Protein AF-A0A3A1XWA4-F1 (afdb_monomer_lite)

Secondary structure (DSSP, 8-state):
-------SS--GGGHHHHTSTT--EEEE-TT--EEEESSS--EEE--SS---SHHHHHHHHHHHHHHTT---BTTB-EEEEE-TTS-EEEEE---

pLDDT: mean 91.3, std 14.81, range [32.34, 98.62]

Sequence (95 aa):
MIVNNIRDIDFGILQEFANDVRVTDMVVSESGRVWVDCGQGLKERATRVPLNNPALLREYAVWLCAQLGKRLDDACPIADASSTSGIRIHAVLAP

Structure (mmCIF, N/CA/C/O backbone):
data_AF-A0A3A1XWA4-F1
#
_entry.id   AF-A0A3A1XWA4-F1
#
loop_
_atom_site.group_PDB
_atom_site.id
_atom_site.type_symbol
_atom_site.label_atom_id
_atom_site.label_alt_id
_atom_site.label_comp_id
_atom_site.label_asym_id
_atom_site.label_entity_id
_atom_site.label_seq_id
_atom_site.pdbx_PDB_ins_code
_atom_site.Cartn_x
_atom_site.Cartn_y
_atom_site.Cartn_z
_atom_site.occupancy
_atom_site.B_iso_or_equiv
_atom_site.auth_seq_id
_atom_site.auth_comp_id
_atom_site.auth_asym_id
_atom_site.auth_atom_id
_atom_site.pdbx_PDB_model_num
ATOM 1 N N . MET A 1 1 ? -27.439 -11.386 13.990 1.00 36.88 1 MET A N 1
ATOM 2 C CA . MET A 1 1 ? -26.990 -10.598 12.826 1.00 36.88 1 MET A CA 1
ATOM 3 C C . MET A 1 1 ? -25.477 -10.516 12.925 1.00 36.88 1 MET A C 1
ATOM 5 O O . MET A 1 1 ? -24.971 -9.710 13.691 1.00 36.88 1 MET A O 1
ATOM 9 N N . ILE A 1 2 ? -24.763 -11.459 12.307 1.00 32.34 2 ILE A N 1
ATOM 10 C C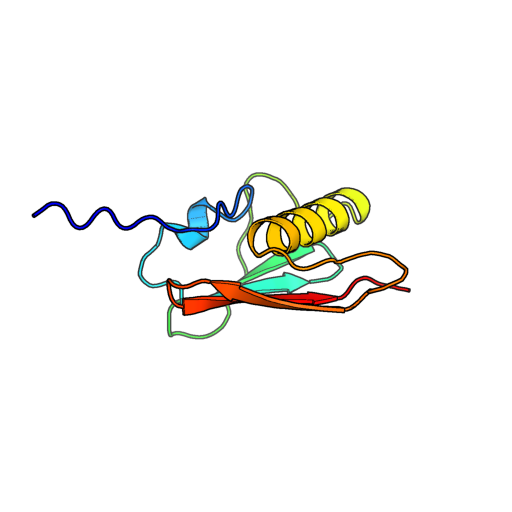A . ILE A 1 2 ? -23.300 -11.391 12.262 1.00 32.34 2 ILE A CA 1
ATOM 11 C C . ILE A 1 2 ? -22.994 -10.307 11.236 1.00 32.34 2 ILE A C 1
ATOM 13 O O . ILE A 1 2 ? -23.303 -10.473 10.058 1.00 32.34 2 ILE A O 1
ATOM 17 N N . VAL A 1 3 ? -22.476 -9.171 11.696 1.00 36.28 3 VAL A N 1
ATOM 18 C CA . VAL A 1 3 ? -21.888 -8.171 10.808 1.00 36.28 3 VAL A CA 1
ATOM 19 C C . VAL A 1 3 ? -20.585 -8.806 10.332 1.00 36.28 3 VAL A C 1
ATOM 21 O O . VAL A 1 3 ? -19.554 -8.697 10.990 1.00 36.28 3 VAL A O 1
ATOM 24 N N . ASN A 1 4 ? -20.657 -9.603 9.263 1.00 34.75 4 ASN A N 1
ATOM 25 C CA . ASN A 1 4 ? -19.466 -10.057 8.562 1.00 34.75 4 ASN A CA 1
ATOM 26 C C . ASN A 1 4 ? -18.813 -8.791 8.019 1.00 34.75 4 ASN A C 1
ATOM 28 O O . ASN A 1 4 ? -19.240 -8.251 7.002 1.00 34.75 4 ASN A O 1
ATOM 32 N N . ASN A 1 5 ? -17.833 -8.279 8.757 1.00 40.19 5 ASN A N 1
ATOM 33 C CA . ASN A 1 5 ? -16.982 -7.194 8.318 1.00 40.19 5 ASN A CA 1
ATOM 34 C C . ASN A 1 5 ? -16.061 -7.781 7.243 1.00 40.19 5 ASN A C 1
ATOM 36 O O . ASN A 1 5 ? -14.933 -8.184 7.526 1.00 40.19 5 ASN A O 1
ATOM 40 N N . ILE A 1 6 ? -16.597 -7.954 6.034 1.00 45.75 6 ILE A N 1
ATOM 41 C CA . ILE A 1 6 ? -15.801 -8.271 4.858 1.00 45.75 6 ILE A CA 1
ATOM 42 C C . ILE A 1 6 ? -14.923 -7.038 4.669 1.00 45.75 6 ILE A C 1
ATOM 44 O O . ILE A 1 6 ? -15.394 -5.989 4.237 1.00 45.75 6 ILE A O 1
ATOM 48 N N . ARG A 1 7 ? -13.651 -7.119 5.066 1.00 59.03 7 ARG A N 1
ATOM 49 C CA . ARG A 1 7 ? -12.675 -6.227 4.451 1.00 59.03 7 ARG A CA 1
ATOM 50 C C . ARG A 1 7 ? -12.621 -6.681 2.999 1.00 59.03 7 ARG A C 1
ATOM 52 O O . ARG A 1 7 ? -12.142 -7.776 2.729 1.00 59.03 7 ARG A O 1
ATOM 59 N N . ASP A 1 8 ? -13.170 -5.871 2.100 1.00 79.38 8 ASP A N 1
ATOM 60 C CA . ASP A 1 8 ? -13.244 -6.168 0.659 1.00 79.38 8 ASP A CA 1
ATOM 61 C C . ASP A 1 8 ? -11.856 -6.191 -0.012 1.00 79.38 8 ASP A C 1
ATOM 63 O O . ASP A 1 8 ? -11.744 -6.411 -1.214 1.00 79.38 8 ASP A O 1
ATOM 67 N N . ILE A 1 9 ? -10.798 -5.930 0.761 1.00 90.56 9 ILE A N 1
ATOM 68 C CA . ILE A 1 9 ? -9.407 -5.913 0.331 1.00 90.56 9 ILE A CA 1
ATOM 69 C C . ILE A 1 9 ? -8.597 -6.802 1.269 1.00 90.56 9 ILE A C 1
ATOM 71 O O . ILE A 1 9 ? -8.627 -6.621 2.492 1.00 90.56 9 ILE A O 1
ATOM 75 N N . ASP A 1 10 ? -7.836 -7.717 0.681 1.00 94.75 10 ASP A N 1
ATOM 76 C CA . ASP A 1 10 ? -6.717 -8.378 1.335 1.00 94.75 10 ASP A CA 1
ATOM 77 C C . ASP A 1 10 ? -5.498 -7.447 1.265 1.00 94.75 10 ASP A C 1
ATOM 79 O O . ASP A 1 10 ? -5.096 -7.003 0.189 1.00 94.75 10 ASP A O 1
ATOM 83 N N . PHE A 1 11 ? -4.917 -7.116 2.417 1.00 95.50 11 PHE A N 1
ATOM 84 C CA . PHE A 1 11 ? -3.726 -6.271 2.502 1.00 95.50 11 PHE A CA 1
ATOM 85 C C . PHE A 1 11 ? -2.424 -7.077 2.534 1.00 95.50 11 PHE A C 1
ATOM 87 O O . PHE A 1 11 ? -1.353 -6.485 2.641 1.00 95.50 11 PHE A O 1
ATOM 94 N N . GLY A 1 12 ? -2.466 -8.409 2.478 1.00 96.12 12 GLY A N 1
ATOM 95 C CA . GLY A 1 12 ? -1.282 -9.263 2.390 1.00 96.12 12 GLY A CA 1
ATOM 96 C C . GLY A 1 12 ? -0.205 -8.906 3.421 1.00 96.12 12 GLY A C 1
ATOM 97 O O . GLY A 1 12 ? -0.393 -9.070 4.626 1.00 96.12 12 GLY A O 1
ATOM 98 N N . ILE A 1 13 ? 0.929 -8.376 2.952 1.00 96.31 13 ILE A N 1
ATOM 99 C CA . ILE A 1 13 ? 2.079 -7.991 3.791 1.00 96.31 13 ILE A CA 1
ATOM 100 C C . ILE A 1 13 ? 1.691 -6.992 4.896 1.00 96.31 13 ILE A C 1
ATOM 102 O O . ILE A 1 13 ? 2.242 -7.062 5.994 1.00 96.31 13 ILE A O 1
ATOM 106 N N . LEU A 1 14 ? 0.726 -6.099 4.649 1.00 97.06 14 LEU A N 1
ATOM 107 C CA . LEU A 1 14 ? 0.253 -5.115 5.631 1.00 97.06 14 LEU A CA 1
ATOM 108 C C . LEU A 1 14 ? -0.991 -5.572 6.409 1.00 97.06 14 LEU A C 1
ATOM 110 O O . LEU A 1 14 ? -1.519 -4.813 7.224 1.00 97.06 14 LEU A O 1
ATOM 114 N N . GLN A 1 15 ? -1.454 -6.812 6.211 1.00 95.94 15 GLN A N 1
ATOM 115 C CA . GLN A 1 15 ? -2.672 -7.323 6.845 1.00 95.94 15 GLN A CA 1
ATOM 116 C C . GLN A 1 15 ? -2.605 -7.280 8.376 1.00 95.94 15 GLN A C 1
ATOM 118 O O . GLN A 1 15 ? -3.625 -7.063 9.030 1.00 95.94 15 GLN A O 1
ATOM 123 N N . GLU A 1 16 ? -1.417 -7.448 8.966 1.00 94.81 16 GLU A N 1
ATOM 124 C CA . GLU A 1 16 ? -1.258 -7.381 10.422 1.00 94.81 16 GLU A CA 1
ATOM 125 C C . GLU A 1 16 ? -1.579 -5.994 10.994 1.00 94.81 16 GLU A C 1
ATOM 127 O O . GLU A 1 16 ? -2.179 -5.912 12.065 1.00 94.81 16 GLU A O 1
ATOM 132 N N . PHE A 1 17 ? -1.268 -4.920 10.264 1.00 96.00 17 PHE A N 1
ATOM 133 C CA . PHE A 1 17 ? -1.634 -3.559 10.657 1.00 96.00 17 PHE A CA 1
ATOM 134 C C . PHE A 1 17 ? -3.092 -3.267 10.329 1.00 96.00 17 PHE A C 1
ATOM 136 O O . PHE A 1 17 ? -3.812 -2.764 11.186 1.00 96.00 17 PHE A O 1
ATOM 143 N N . ALA A 1 18 ? -3.558 -3.668 9.142 1.00 94.44 18 ALA A N 1
ATOM 144 C CA . ALA A 1 18 ? -4.951 -3.495 8.738 1.00 94.44 18 ALA A CA 1
ATOM 145 C C . ALA A 1 18 ? -5.939 -4.167 9.706 1.00 94.44 18 ALA A C 1
ATOM 147 O O . ALA A 1 18 ? -7.094 -3.756 9.791 1.00 94.44 18 ALA A O 1
ATOM 148 N N . ASN A 1 19 ? -5.499 -5.198 10.440 1.00 93.62 19 ASN A N 1
ATOM 149 C CA . ASN A 1 19 ? -6.288 -5.877 11.462 1.00 93.62 19 ASN A CA 1
ATOM 150 C C . ASN A 1 19 ? -6.571 -5.033 12.711 1.00 93.62 19 ASN A C 1
ATOM 152 O O . ASN A 1 19 ? -7.607 -5.262 13.340 1.00 93.62 19 ASN A O 1
ATOM 156 N N . ASP A 1 20 ? -5.717 -4.069 13.054 1.00 95.06 20 ASP A N 1
ATOM 157 C CA . ASP A 1 20 ? -5.939 -3.170 14.187 1.00 95.06 20 ASP A CA 1
ATOM 158 C C . ASP A 1 20 ? -6.970 -2.098 13.811 1.00 95.06 20 ASP A C 1
ATOM 160 O O . ASP A 1 20 ? -6.739 -1.249 12.956 1.00 95.06 20 ASP A O 1
ATOM 164 N N . VAL A 1 21 ? -8.120 -2.125 14.486 1.00 92.12 21 VAL A N 1
ATOM 165 C CA . VAL A 1 21 ? -9.250 -1.209 14.247 1.00 92.12 21 VAL A CA 1
ATOM 166 C C . VAL A 1 21 ? -8.928 0.263 14.508 1.00 92.12 21 VAL A C 1
ATOM 168 O O . VAL A 1 21 ? -9.720 1.128 14.147 1.00 92.12 21 VAL A O 1
ATOM 171 N N . ARG A 1 22 ? -7.801 0.561 15.161 1.00 96.00 22 ARG A N 1
ATOM 172 C CA . ARG A 1 22 ? -7.349 1.935 15.396 1.00 96.00 22 ARG A CA 1
ATOM 173 C C . ARG A 1 22 ? -6.578 2.503 14.214 1.00 96.00 22 ARG A C 1
ATOM 175 O O . ARG A 1 22 ? -6.393 3.714 14.186 1.00 96.00 22 ARG A O 1
ATOM 182 N N . VAL A 1 23 ? -6.089 1.663 13.299 1.00 96.94 23 VAL A N 1
ATOM 183 C CA . VAL A 1 23 ? -5.309 2.116 12.145 1.00 96.94 23 VAL A CA 1
ATOM 184 C C . VAL A 1 23 ? -6.192 2.940 11.221 1.00 96.94 23 VAL A C 1
ATOM 186 O O . VAL A 1 23 ? -7.231 2.468 10.765 1.00 96.94 23 VAL A O 1
ATOM 189 N N . THR A 1 24 ? -5.761 4.168 10.952 1.00 96.00 24 THR A N 1
ATOM 190 C CA . THR A 1 24 ? -6.435 5.086 10.028 1.00 96.00 24 THR A CA 1
ATOM 191 C C . THR A 1 24 ? -5.739 5.110 8.676 1.00 96.00 24 THR A C 1
ATOM 193 O O . THR A 1 24 ? -6.407 5.109 7.647 1.00 96.00 24 THR A O 1
ATOM 196 N N . ASP A 1 25 ? -4.404 5.057 8.678 1.00 97.06 25 ASP A N 1
ATOM 197 C CA . ASP A 1 25 ? -3.585 5.237 7.484 1.00 97.06 25 ASP A CA 1
ATOM 198 C C . ASP A 1 25 ? -2.370 4.308 7.508 1.00 97.06 25 ASP A C 1
ATOM 200 O O . ASP A 1 25 ? -1.744 4.085 8.550 1.00 97.06 25 ASP A O 1
ATOM 204 N N . MET A 1 26 ? -2.010 3.796 6.332 1.00 97.94 26 MET A N 1
ATOM 205 C CA . MET A 1 26 ? -0.770 3.063 6.093 1.00 97.94 26 MET A CA 1
ATOM 206 C C . MET A 1 26 ? -0.061 3.683 4.894 1.00 97.94 26 MET A C 1
ATOM 208 O O . MET A 1 26 ? -0.667 3.867 3.840 1.00 97.94 26 MET A O 1
ATOM 212 N N . VAL A 1 27 ? 1.224 3.983 5.047 1.00 98.12 27 VAL A N 1
ATOM 213 C CA . VAL A 1 27 ? 2.061 4.583 4.004 1.00 98.12 27 VAL A CA 1
ATOM 214 C C . VAL A 1 27 ? 3.280 3.703 3.794 1.00 98.12 27 VAL A C 1
ATOM 216 O O . VAL A 1 27 ? 3.918 3.294 4.764 1.00 98.12 27 VAL A O 1
ATOM 219 N N . VAL A 1 28 ? 3.618 3.433 2.535 1.00 97.81 28 VAL A N 1
ATOM 220 C CA . VAL A 1 28 ? 4.846 2.728 2.155 1.00 97.81 28 VAL A CA 1
ATOM 221 C C . VAL A 1 28 ? 5.687 3.659 1.288 1.00 97.81 28 VAL A C 1
ATOM 223 O O . VAL A 1 28 ? 5.174 4.200 0.311 1.00 97.81 28 VAL A O 1
ATOM 226 N N . SER A 1 29 ? 6.954 3.881 1.647 1.00 95.88 29 SER A N 1
ATOM 227 C CA . SER A 1 29 ? 7.875 4.677 0.820 1.00 95.88 29 SER A CA 1
ATOM 228 C C . SER A 1 29 ? 8.461 3.855 -0.321 1.00 95.88 29 SER A C 1
ATOM 230 O O . SER A 1 29 ? 8.445 2.626 -0.302 1.00 95.88 29 SER A O 1
ATOM 232 N N . GLU A 1 30 ? 9.100 4.539 -1.262 1.00 93.75 30 GLU A N 1
ATOM 233 C CA . GLU A 1 30 ? 9.895 3.958 -2.344 1.00 93.75 30 GLU A CA 1
ATOM 234 C C . GLU A 1 30 ? 11.002 3.014 -1.848 1.00 93.75 30 GLU A C 1
ATOM 236 O O . GLU A 1 30 ? 11.338 2.038 -2.511 1.00 93.75 30 GLU A O 1
ATOM 241 N N . SER A 1 31 ? 11.546 3.271 -0.655 1.00 94.94 31 SER A N 1
ATOM 242 C CA . SER A 1 31 ? 12.532 2.402 0.001 1.00 94.94 31 SER A CA 1
ATOM 243 C C . SER A 1 31 ? 11.930 1.214 0.765 1.00 94.94 31 SER A C 1
ATOM 245 O O . SER A 1 31 ? 12.670 0.454 1.392 1.00 94.94 31 SER A O 1
ATOM 247 N N . GLY A 1 32 ? 10.604 1.052 0.750 1.00 95.75 32 GLY A N 1
ATOM 248 C CA . GLY A 1 32 ? 9.908 -0.043 1.424 1.00 95.75 32 GLY A CA 1
ATOM 249 C C . GLY A 1 32 ? 9.714 0.135 2.928 1.00 95.75 32 GLY A C 1
ATOM 250 O O . GLY A 1 32 ? 9.346 -0.825 3.607 1.00 95.75 32 GLY A O 1
ATOM 251 N N . ARG A 1 33 ? 9.969 1.330 3.476 1.00 97.62 33 ARG A N 1
ATOM 252 C CA . ARG A 1 33 ? 9.635 1.638 4.874 1.00 97.62 33 ARG A CA 1
ATOM 253 C C . ARG A 1 33 ? 8.129 1.807 5.008 1.00 97.62 33 ARG A C 1
ATOM 255 O O . ARG A 1 33 ? 7.480 2.313 4.095 1.00 97.62 33 ARG A O 1
ATOM 262 N N . VAL A 1 34 ? 7.587 1.385 6.145 1.00 98.31 34 VAL A N 1
ATOM 263 C CA . VAL A 1 34 ? 6.148 1.398 6.410 1.00 98.31 34 VAL A CA 1
ATOM 264 C C . VAL A 1 34 ? 5.858 2.305 7.593 1.00 98.31 34 VAL A C 1
ATOM 266 O O . VAL A 1 34 ? 6.467 2.168 8.652 1.00 98.31 34 VAL A O 1
ATOM 269 N N . TRP A 1 35 ? 4.891 3.201 7.437 1.00 98.62 35 TRP A N 1
ATOM 270 C CA . TRP A 1 35 ? 4.358 4.028 8.513 1.00 98.62 35 TRP A CA 1
ATOM 271 C C . TRP A 1 35 ? 2.882 3.740 8.698 1.00 98.62 35 TRP A C 1
ATOM 273 O O . TRP A 1 35 ? 2.146 3.559 7.731 1.00 98.62 35 TRP A O 1
ATOM 283 N N . VAL A 1 36 ? 2.460 3.715 9.956 1.00 98.56 36 VAL A N 1
ATOM 284 C CA . VAL A 1 36 ? 1.078 3.453 10.347 1.00 98.56 36 VAL A CA 1
ATOM 285 C C . VAL A 1 36 ? 0.627 4.558 11.291 1.00 98.56 36 VAL A C 1
ATOM 287 O O . VAL A 1 36 ? 1.321 4.846 12.274 1.00 98.56 36 VAL A O 1
ATOM 290 N N . ASP A 1 37 ? -0.517 5.169 10.998 1.00 98.38 37 ASP A N 1
ATOM 291 C CA . ASP A 1 37 ? -1.204 6.081 11.914 1.00 98.38 37 ASP A CA 1
ATOM 292 C C . ASP A 1 37 ? -2.350 5.346 12.618 1.00 98.38 37 ASP A C 1
ATOM 294 O O . ASP A 1 37 ? -3.078 4.560 12.013 1.00 98.38 37 ASP A O 1
ATOM 298 N N . CYS A 1 38 ? -2.484 5.590 13.920 1.00 97.38 38 CYS A N 1
ATOM 299 C CA . CYS A 1 38 ? -3.578 5.095 14.754 1.00 97.38 38 CYS A CA 1
ATOM 300 C C . CYS A 1 38 ? -4.303 6.241 15.486 1.00 97.38 38 CYS A C 1
ATOM 302 O O . CYS A 1 38 ? -4.687 6.098 16.650 1.00 97.38 38 CYS A O 1
ATOM 304 N N . GLY A 1 39 ? -4.385 7.414 14.853 1.00 96.56 39 GLY A N 1
ATOM 305 C CA . GLY A 1 39 ? -4.923 8.652 15.418 1.00 96.56 39 GLY A CA 1
ATOM 306 C C . GLY A 1 39 ? -3.934 9.434 16.288 1.00 96.56 39 GLY A C 1
ATOM 307 O O . GLY A 1 39 ? -4.360 10.250 17.101 1.00 96.56 39 GLY A O 1
ATOM 308 N N . GLN A 1 40 ? -2.631 9.159 16.183 1.00 95.50 40 GLN A N 1
ATOM 309 C CA . GLN A 1 40 ? -1.566 9.804 16.976 1.00 95.50 40 GLN A CA 1
ATOM 310 C C . GLN A 1 40 ? -0.377 10.236 16.100 1.00 95.50 40 GLN A C 1
ATOM 312 O O . GLN A 1 40 ? 0.727 10.445 16.612 1.00 95.50 40 GLN A O 1
ATOM 317 N N . GLY A 1 41 ? -0.596 10.338 14.789 1.00 96.75 41 GLY A N 1
ATOM 318 C CA . GLY A 1 41 ? 0.427 10.614 13.796 1.00 96.75 41 GLY A CA 1
ATOM 319 C C . GLY A 1 41 ? 1.121 9.348 13.294 1.00 96.75 41 GLY A C 1
ATOM 320 O O . GLY A 1 41 ? 1.133 8.298 13.949 1.00 96.75 41 GLY A O 1
ATOM 321 N N . LEU A 1 42 ? 1.746 9.480 12.124 1.00 98.06 42 LEU A N 1
ATOM 322 C CA . LEU A 1 42 ? 2.503 8.420 11.467 1.00 98.06 42 LEU A CA 1
ATOM 323 C C . LEU A 1 42 ? 3.671 7.950 12.335 1.00 98.06 42 LEU A C 1
ATOM 325 O O . LEU A 1 42 ? 4.526 8.733 12.753 1.00 98.06 42 LEU A O 1
ATOM 329 N N . LYS A 1 43 ? 3.746 6.638 12.554 1.00 98.44 43 LYS A N 1
ATOM 330 C CA . LYS A 1 43 ? 4.878 5.998 13.225 1.00 98.44 43 LYS A CA 1
ATOM 331 C C . LYS A 1 43 ? 5.406 4.861 12.368 1.00 98.44 43 LYS A C 1
ATOM 333 O O . LYS A 1 43 ? 4.630 4.036 11.893 1.00 98.44 43 LYS A O 1
ATOM 338 N N . GLU A 1 44 ? 6.724 4.800 12.216 1.00 98.25 44 GLU A N 1
ATOM 339 C CA . GLU A 1 44 ? 7.372 3.733 11.456 1.00 98.25 44 GLU A CA 1
ATOM 340 C C . GLU A 1 44 ? 7.114 2.364 12.110 1.00 98.25 44 GLU A C 1
ATOM 342 O O . GLU A 1 44 ? 7.045 2.233 13.343 1.00 98.25 44 GLU A O 1
ATOM 347 N N . ARG A 1 45 ? 6.909 1.343 11.280 1.00 97.56 45 ARG A N 1
ATOM 348 C CA . ARG A 1 45 ? 6.651 -0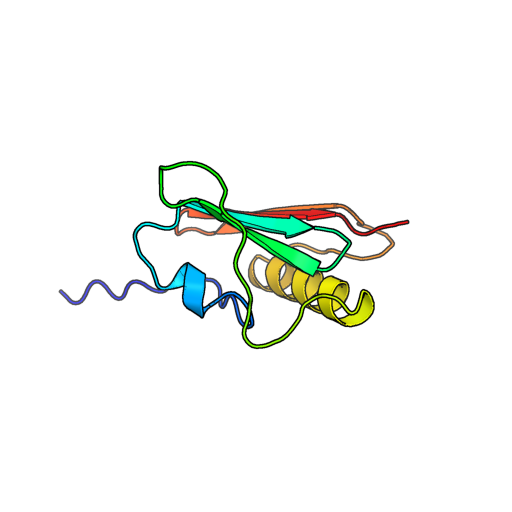.043 11.669 1.00 97.56 45 ARG A CA 1
ATOM 349 C C . ARG A 1 45 ? 7.456 -0.979 10.782 1.00 97.56 45 ARG A C 1
ATOM 351 O O . ARG A 1 45 ? 7.581 -0.765 9.583 1.00 97.56 45 ARG A O 1
ATOM 358 N N . ALA A 1 46 ? 7.966 -2.045 11.386 1.00 95.69 46 ALA A N 1
ATOM 359 C CA . ALA A 1 46 ? 8.571 -3.140 10.649 1.00 95.69 46 ALA A CA 1
ATOM 360 C C . ALA A 1 46 ? 7.489 -4.147 10.252 1.00 95.69 46 ALA A C 1
ATOM 362 O O . ALA A 1 46 ? 6.695 -4.557 11.096 1.00 95.69 46 ALA A O 1
ATOM 363 N N . THR A 1 47 ? 7.483 -4.555 8.988 1.00 94.75 47 THR A N 1
ATOM 364 C CA . THR A 1 47 ? 6.701 -5.691 8.495 1.00 94.75 47 THR A CA 1
ATOM 365 C C . THR A 1 47 ? 7.480 -6.988 8.679 1.00 94.75 47 THR A C 1
ATOM 367 O O . THR A 1 47 ? 8.713 -6.997 8.663 1.00 94.75 47 THR A O 1
ATOM 370 N N . ARG A 1 48 ? 6.775 -8.119 8.788 1.00 92.12 48 ARG A N 1
ATOM 371 C CA . ARG A 1 48 ? 7.426 -9.447 8.778 1.00 92.12 48 ARG A CA 1
ATOM 372 C C . ARG A 1 48 ? 8.178 -9.731 7.481 1.00 92.12 48 ARG A C 1
ATOM 374 O O . ARG A 1 48 ? 9.240 -10.345 7.512 1.00 92.12 48 ARG A O 1
ATOM 381 N N . VAL A 1 49 ? 7.610 -9.303 6.354 1.00 92.81 49 VAL A N 1
ATOM 382 C CA . VAL A 1 49 ? 8.230 -9.395 5.029 1.00 92.81 49 VAL A CA 1
ATOM 383 C C . VAL A 1 49 ? 8.700 -7.998 4.628 1.00 92.81 49 VAL A C 1
ATOM 385 O O . VAL A 1 49 ? 7.852 -7.115 4.476 1.00 92.81 49 VAL A O 1
ATOM 388 N N . PRO A 1 50 ? 10.014 -7.761 4.469 1.00 93.31 50 PRO A N 1
ATOM 389 C CA . PRO A 1 50 ? 10.523 -6.463 4.041 1.00 93.31 50 PRO A CA 1
ATOM 390 C C . PRO A 1 50 ? 10.005 -6.077 2.650 1.00 93.31 50 PRO A C 1
ATOM 392 O O . PRO A 1 50 ? 10.075 -6.872 1.717 1.00 93.31 50 PRO A O 1
ATOM 395 N N . LEU A 1 51 ? 9.548 -4.832 2.496 1.00 94.88 51 LEU A N 1
ATOM 396 C CA . LEU A 1 51 ? 9.121 -4.254 1.211 1.00 94.88 51 LEU A CA 1
ATOM 397 C C . LEU A 1 51 ? 10.253 -3.494 0.496 1.00 94.88 51 LEU A C 1
ATOM 399 O O . LEU A 1 51 ? 10.006 -2.664 -0.369 1.00 94.88 51 LEU A O 1
ATOM 403 N N . ASN A 1 52 ? 11.510 -3.759 0.856 1.00 94.44 52 ASN A N 1
ATOM 404 C CA . ASN A 1 52 ? 12.686 -3.041 0.350 1.00 94.44 52 ASN A CA 1
ATOM 405 C C . ASN A 1 52 ? 13.167 -3.510 -1.037 1.00 94.44 52 ASN A C 1
ATOM 407 O O . ASN A 1 52 ? 14.129 -2.958 -1.567 1.00 94.44 52 ASN A O 1
ATOM 411 N N . ASN A 1 53 ? 12.522 -4.523 -1.622 1.00 95.88 53 ASN A N 1
ATOM 412 C CA . ASN A 1 53 ? 12.734 -4.920 -3.008 1.00 95.88 53 ASN A CA 1
ATOM 413 C C . ASN A 1 53 ? 11.761 -4.134 -3.910 1.00 95.88 53 ASN A C 1
ATOM 415 O O . ASN A 1 53 ? 10.551 -4.347 -3.799 1.00 95.88 53 ASN A O 1
ATOM 419 N N . PRO A 1 54 ? 12.252 -3.284 -4.833 1.00 94.81 54 PRO A N 1
ATOM 420 C CA . PRO A 1 54 ? 11.394 -2.478 -5.701 1.00 94.81 54 PRO A CA 1
ATOM 421 C C . PRO A 1 54 ? 10.422 -3.293 -6.562 1.00 94.81 54 PRO A C 1
ATOM 423 O O . PRO A 1 54 ? 9.297 -2.853 -6.786 1.00 94.81 54 PRO A O 1
ATOM 426 N N . ALA A 1 55 ? 10.821 -4.485 -7.021 1.00 95.38 55 ALA A N 1
ATOM 427 C CA . ALA A 1 55 ? 9.950 -5.356 -7.808 1.00 95.38 55 ALA A CA 1
ATOM 428 C C . ALA A 1 55 ? 8.791 -5.892 -6.957 1.00 95.38 55 ALA A C 1
ATOM 430 O O . ALA A 1 55 ? 7.639 -5.794 -7.367 1.00 95.38 55 ALA A O 1
ATOM 43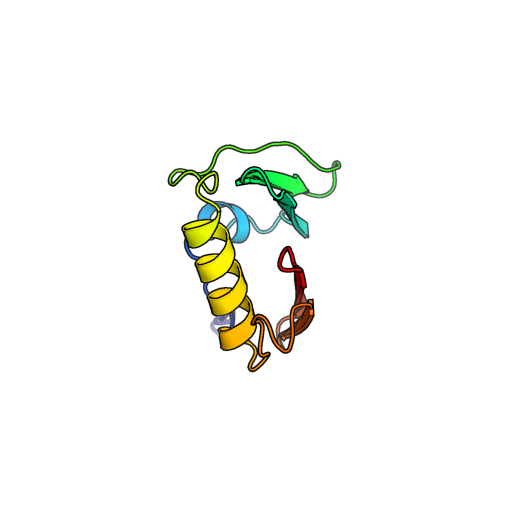1 N N . LEU A 1 56 ? 9.083 -6.355 -5.735 1.00 95.62 56 LEU A N 1
ATOM 432 C CA . LEU A 1 56 ? 8.060 -6.805 -4.785 1.00 95.62 56 LEU A CA 1
ATOM 433 C C . LEU A 1 56 ? 7.110 -5.664 -4.404 1.00 95.62 56 LEU A C 1
ATOM 435 O O . LEU A 1 56 ? 5.899 -5.858 -4.371 1.00 95.62 56 LEU A O 1
ATOM 439 N N . LEU A 1 57 ? 7.647 -4.474 -4.118 1.00 96.75 57 LEU A N 1
ATOM 440 C CA . LEU A 1 57 ? 6.842 -3.304 -3.771 1.00 96.75 57 LEU A CA 1
ATOM 441 C C . LEU A 1 57 ? 5.913 -2.907 -4.925 1.00 96.75 57 LEU A C 1
ATOM 443 O O . LEU A 1 57 ? 4.733 -2.633 -4.703 1.00 96.75 57 LEU A O 1
ATOM 447 N N . ARG A 1 58 ? 6.430 -2.928 -6.158 1.00 96.88 58 ARG A N 1
ATOM 448 C CA . ARG A 1 58 ? 5.640 -2.697 -7.368 1.00 96.88 58 ARG A CA 1
ATOM 449 C C . ARG A 1 58 ? 4.536 -3.738 -7.516 1.00 96.88 58 ARG A C 1
ATOM 451 O O . ARG A 1 58 ? 3.379 -3.357 -7.650 1.00 96.88 58 ARG A O 1
ATOM 458 N N . GLU A 1 59 ? 4.863 -5.026 -7.466 1.00 97.00 59 GLU A N 1
ATOM 459 C CA . GLU A 1 59 ? 3.879 -6.114 -7.566 1.00 97.00 59 GLU A CA 1
ATOM 460 C C . GLU A 1 59 ? 2.793 -5.998 -6.493 1.00 97.00 59 GLU A C 1
ATOM 462 O O . GLU A 1 59 ? 1.607 -6.137 -6.791 1.00 97.00 59 GLU A O 1
ATOM 467 N N . TYR A 1 60 ? 3.185 -5.662 -5.265 1.00 97.19 60 TYR A N 1
ATOM 468 C CA . TYR A 1 60 ? 2.270 -5.446 -4.152 1.00 97.19 60 TYR A CA 1
ATOM 469 C C . TYR A 1 60 ? 1.310 -4.272 -4.405 1.00 97.19 60 TYR A C 1
ATOM 471 O O . TYR A 1 60 ? 0.100 -4.418 -4.220 1.00 97.19 60 TYR A O 1
ATOM 479 N N . ALA A 1 61 ? 1.812 -3.132 -4.891 1.00 97.06 61 ALA A N 1
ATOM 480 C CA . ALA A 1 61 ? 0.980 -1.981 -5.243 1.00 97.06 61 ALA A CA 1
ATOM 481 C C . ALA A 1 61 ? 0.006 -2.299 -6.393 1.00 97.06 61 ALA A C 1
ATOM 483 O O . ALA A 1 61 ? -1.179 -1.974 -6.310 1.00 97.06 61 ALA A O 1
ATOM 484 N N . VAL A 1 62 ? 0.481 -2.985 -7.439 1.00 97.50 62 VAL A N 1
ATOM 485 C CA . VAL A 1 62 ? -0.351 -3.415 -8.576 1.00 97.50 62 VAL A CA 1
ATOM 486 C C . VAL A 1 62 ? -1.461 -4.355 -8.111 1.00 97.50 62 VAL A C 1
ATOM 488 O O . VAL A 1 62 ? -2.622 -4.169 -8.477 1.00 97.50 62 VAL A O 1
ATOM 491 N N . TRP A 1 63 ? -1.125 -5.332 -7.269 1.00 97.38 63 TRP A N 1
ATOM 492 C CA . TRP A 1 63 ? -2.082 -6.288 -6.724 1.00 97.38 63 TRP A CA 1
ATOM 493 C C . TRP A 1 63 ? -3.161 -5.613 -5.866 1.00 97.38 63 TRP A C 1
ATOM 495 O O . TRP A 1 63 ? -4.347 -5.895 -6.044 1.00 97.38 63 TRP A O 1
ATOM 505 N N . LEU A 1 64 ? -2.783 -4.674 -4.993 1.00 96.38 64 LEU A N 1
ATOM 506 C CA . LEU A 1 64 ? -3.734 -3.883 -4.206 1.00 96.38 64 LEU A CA 1
ATOM 507 C C . LEU A 1 64 ? -4.712 -3.095 -5.092 1.00 96.38 64 LEU A C 1
ATOM 509 O O . LEU A 1 64 ? -5.920 -3.114 -4.854 1.00 96.38 64 LEU A O 1
ATOM 513 N N . CYS A 1 65 ? -4.216 -2.423 -6.133 1.00 97.06 65 CYS A N 1
ATOM 514 C CA . CYS A 1 65 ? -5.066 -1.676 -7.062 1.00 97.06 65 CYS A CA 1
ATOM 515 C C . CYS A 1 65 ? -5.996 -2.593 -7.872 1.00 97.06 65 CYS A C 1
ATOM 517 O O . CYS A 1 65 ? -7.167 -2.255 -8.077 1.00 97.06 65 CYS A O 1
ATOM 519 N N . ALA A 1 66 ? -5.508 -3.765 -8.287 1.00 96.31 66 ALA A N 1
ATOM 520 C CA . ALA A 1 66 ? -6.273 -4.729 -9.072 1.00 96.31 66 ALA A CA 1
ATOM 521 C C . ALA A 1 66 ? -7.482 -5.293 -8.308 1.00 96.31 66 ALA A C 1
ATOM 523 O O . ALA A 1 66 ? -8.542 -5.466 -8.909 1.00 96.31 66 ALA A O 1
ATOM 524 N N . GLN A 1 67 ? -7.368 -5.502 -6.988 1.00 95.50 67 GLN A N 1
ATOM 525 C CA . GLN A 1 67 ? -8.500 -5.907 -6.136 1.00 95.50 67 GLN A CA 1
ATOM 526 C C . GLN A 1 67 ? -9.666 -4.906 -6.186 1.00 95.50 67 GLN A C 1
ATOM 528 O O . GLN A 1 67 ? -10.823 -5.288 -6.034 1.00 95.50 67 GLN A O 1
ATOM 533 N N . LEU A 1 68 ? -9.372 -3.632 -6.463 1.00 94.56 68 LEU A N 1
ATOM 534 C CA . LEU A 1 68 ? -10.355 -2.558 -6.617 1.00 94.56 68 LEU A CA 1
ATOM 535 C C . LEU A 1 68 ? -10.677 -2.222 -8.081 1.00 94.56 68 LEU A C 1
ATOM 537 O O . LEU A 1 68 ? -11.247 -1.167 -8.373 1.00 94.56 68 LEU A O 1
ATOM 541 N N . GLY A 1 69 ? -10.296 -3.091 -9.021 1.00 94.56 69 GLY A N 1
ATOM 542 C CA . GLY A 1 69 ? -10.551 -2.903 -10.449 1.00 94.56 69 GLY A CA 1
ATOM 543 C C . GLY A 1 69 ? -9.803 -1.716 -11.061 1.00 94.56 69 GLY A C 1
ATOM 544 O O . GLY A 1 69 ? -10.220 -1.196 -12.099 1.00 94.56 69 GLY A O 1
ATOM 545 N N . LYS A 1 70 ? -8.719 -1.251 -10.427 1.00 96.94 70 LYS A N 1
ATOM 546 C CA . LYS A 1 70 ? -7.859 -0.192 -10.960 1.00 96.94 70 LYS A CA 1
ATOM 547 C C .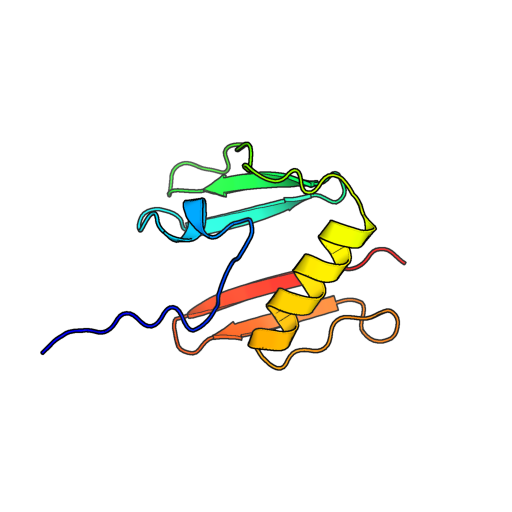 LYS A 1 70 ? -6.584 -0.778 -11.545 1.00 96.94 70 LYS A C 1
ATOM 549 O O . LYS A 1 70 ? -5.955 -1.656 -10.963 1.00 96.94 70 LYS A O 1
ATOM 554 N N . ARG A 1 71 ? -6.208 -0.260 -12.712 1.00 97.69 71 ARG A N 1
ATOM 555 C CA . ARG A 1 71 ? -4.960 -0.601 -13.390 1.00 97.69 71 ARG A CA 1
ATOM 556 C C . ARG A 1 71 ? -3.831 0.268 -12.843 1.00 97.69 71 ARG A C 1
ATOM 558 O O . ARG A 1 71 ? -4.018 1.473 -12.701 1.00 97.69 71 ARG A O 1
ATOM 565 N N . LEU A 1 72 ? -2.690 -0.353 -12.575 1.00 98.44 72 LEU A N 1
ATOM 566 C CA . LEU A 1 72 ? -1.435 0.303 -12.232 1.00 98.44 72 LEU A CA 1
ATOM 567 C C . LEU A 1 72 ? -0.326 -0.417 -13.010 1.00 98.44 72 LEU A C 1
ATOM 569 O O . LEU A 1 72 ? -0.121 -1.612 -12.816 1.00 98.44 72 LEU A O 1
ATOM 573 N N . ASP A 1 73 ? 0.323 0.275 -13.938 1.00 97.50 73 ASP A N 1
ATOM 574 C CA . ASP A 1 73 ? 1.391 -0.253 -14.800 1.00 97.50 73 ASP A CA 1
ATOM 575 C C . ASP A 1 73 ? 2.173 0.907 -15.442 1.00 97.50 73 ASP A C 1
ATOM 577 O O . ASP A 1 73 ? 1.920 2.068 -15.131 1.00 97.50 73 ASP A O 1
ATOM 581 N N . ASP A 1 74 ? 3.120 0.626 -16.339 1.00 96.44 74 ASP A N 1
ATOM 582 C CA . ASP A 1 74 ? 3.935 1.679 -16.970 1.00 96.44 74 ASP A CA 1
ATOM 583 C C . ASP A 1 74 ? 3.120 2.622 -17.873 1.00 96.44 74 ASP A C 1
ATOM 585 O O . ASP A 1 74 ? 3.511 3.766 -18.093 1.00 96.44 74 ASP A O 1
ATOM 589 N N . ALA A 1 75 ? 1.966 2.177 -18.384 1.00 97.00 75 ALA A N 1
ATOM 590 C CA . ALA A 1 75 ? 1.066 3.015 -19.176 1.00 97.00 75 ALA A CA 1
ATOM 591 C C . ALA A 1 75 ? 0.085 3.815 -18.297 1.00 97.00 75 ALA A C 1
ATOM 593 O O . ALA A 1 75 ? -0.489 4.809 -18.745 1.00 97.00 75 ALA A O 1
ATOM 594 N N . CYS A 1 76 ? -0.142 3.379 -17.057 1.00 97.56 76 CYS A N 1
ATOM 595 C CA . CYS A 1 76 ? -0.980 4.012 -16.042 1.00 97.56 76 CYS A CA 1
ATOM 596 C C . CYS A 1 76 ? -0.248 4.002 -14.688 1.00 97.56 76 CYS A C 1
ATOM 598 O O . CYS A 1 76 ? -0.622 3.229 -13.804 1.00 97.56 76 CYS A O 1
ATOM 600 N N . PRO A 1 77 ? 0.784 4.848 -14.502 1.00 97.44 77 PRO A N 1
ATOM 601 C CA . PRO A 1 77 ? 1.684 4.764 -13.348 1.00 97.44 77 PRO A CA 1
ATOM 602 C C . PRO A 1 77 ? 1.087 5.342 -12.059 1.00 97.44 77 PRO A C 1
ATOM 604 O O . PRO A 1 77 ? 1.761 5.370 -11.036 1.00 97.44 77 PRO A O 1
ATOM 607 N N . ILE A 1 78 ? -0.158 5.822 -12.094 1.00 98.19 78 ILE A N 1
ATOM 608 C CA . ILE A 1 78 ? -0.873 6.389 -10.949 1.00 98.19 78 ILE A CA 1
ATOM 609 C C . ILE A 1 78 ? -2.240 5.714 -10.859 1.00 98.19 78 ILE A C 1
ATOM 611 O O . ILE A 1 78 ? -2.971 5.658 -11.851 1.00 98.19 78 ILE A O 1
ATOM 615 N N . ALA A 1 79 ? -2.610 5.264 -9.662 1.00 97.88 79 ALA A N 1
ATOM 616 C CA . ALA A 1 79 ? -3.932 4.725 -9.372 1.00 97.88 79 ALA A CA 1
ATOM 617 C C . ALA A 1 79 ? -4.515 5.348 -8.098 1.00 97.88 79 ALA A C 1
ATOM 619 O O . ALA A 1 79 ? -3.837 5.462 -7.079 1.00 97.88 79 ALA A O 1
ATOM 620 N N . ASP A 1 80 ? -5.799 5.705 -8.160 1.00 97.12 80 ASP A N 1
ATOM 621 C CA . ASP A 1 80 ? -6.631 6.048 -7.005 1.00 97.12 80 ASP A CA 1
ATOM 622 C C . ASP A 1 80 ? -7.872 5.151 -7.035 1.00 97.12 80 ASP A C 1
ATOM 624 O O . ASP A 1 80 ? -8.569 5.040 -8.057 1.00 97.12 80 ASP A O 1
ATOM 628 N N . ALA A 1 81 ? -8.094 4.441 -5.937 1.00 91.56 81 ALA A N 1
ATOM 629 C CA . ALA A 1 81 ? -9.096 3.404 -5.819 1.00 91.56 81 ALA A CA 1
ATOM 630 C C . ALA A 1 81 ? -9.819 3.513 -4.478 1.00 91.56 81 ALA A C 1
ATOM 632 O O . ALA A 1 81 ? -9.234 3.894 -3.465 1.00 91.56 81 ALA A O 1
ATOM 633 N N . SER A 1 82 ? -11.103 3.166 -4.455 1.00 93.25 82 SER A N 1
ATOM 634 C CA . SER A 1 82 ? -11.901 3.146 -3.230 1.00 93.25 82 SER A CA 1
ATOM 635 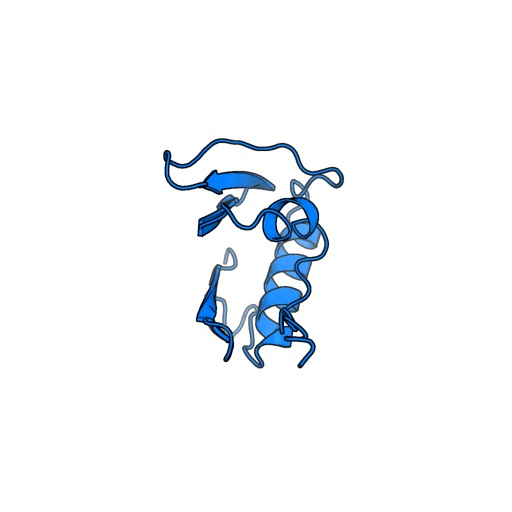C C . SER A 1 82 ? -12.805 1.919 -3.204 1.00 93.25 82 SER A C 1
ATOM 637 O O . SER A 1 82 ? -13.382 1.555 -4.228 1.00 93.25 82 SER A O 1
ATOM 639 N N . SER A 1 83 ? -12.915 1.287 -2.039 1.00 90.88 83 SER A N 1
ATOM 640 C CA . SER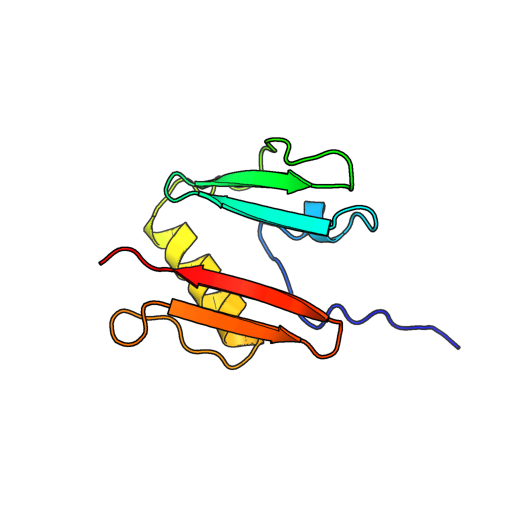 A 1 83 ? -13.836 0.172 -1.787 1.00 90.88 83 SER A CA 1
ATOM 641 C C . SER A 1 83 ? -15.190 0.668 -1.275 1.00 90.88 83 SER A C 1
ATOM 643 O O . SER A 1 83 ? -15.310 1.777 -0.750 1.00 90.88 83 SER A O 1
ATOM 645 N N . THR A 1 84 ? -16.206 -0.191 -1.346 1.00 88.12 84 THR A N 1
ATOM 646 C CA . THR A 1 84 ? -17.521 0.033 -0.723 1.00 88.12 84 THR A CA 1
ATOM 647 C C . THR A 1 84 ? -17.460 0.140 0.799 1.00 88.12 84 THR A C 1
ATOM 649 O O . THR A 1 84 ? -18.307 0.796 1.399 1.00 88.12 84 THR A O 1
ATOM 652 N N . SER A 1 85 ? -16.438 -0.454 1.419 1.00 86.56 85 SER A N 1
ATOM 653 C CA . SER A 1 85 ? -16.146 -0.358 2.853 1.00 86.56 85 SER A CA 1
ATOM 654 C C . SER A 1 85 ? -15.389 0.922 3.244 1.00 86.56 85 SER A C 1
ATOM 656 O O . SER A 1 85 ? -15.063 1.110 4.414 1.00 86.56 85 SER A O 1
ATOM 658 N N . GLY A 1 86 ? -15.131 1.833 2.297 1.00 89.88 86 GLY A N 1
ATOM 659 C CA . GLY A 1 86 ? -14.527 3.144 2.561 1.00 89.88 86 GLY A CA 1
ATOM 660 C C . GLY A 1 86 ? -12.996 3.157 2.600 1.00 89.88 86 GLY A C 1
ATOM 661 O O . GLY A 1 86 ? -12.408 4.221 2.784 1.00 89.88 86 GLY A O 1
ATOM 662 N N . ILE A 1 87 ? -12.332 2.016 2.380 1.00 92.25 87 ILE A N 1
ATOM 663 C CA . ILE A 1 87 ? -10.870 1.957 2.206 1.00 92.25 87 ILE A CA 1
ATOM 664 C C . ILE A 1 87 ? -10.487 2.681 0.914 1.00 92.25 87 ILE A C 1
ATOM 666 O O . ILE A 1 87 ? -11.116 2.444 -0.120 1.00 92.25 87 ILE A O 1
ATOM 670 N N . ARG A 1 88 ? -9.426 3.494 0.963 1.00 95.12 88 ARG A N 1
ATOM 671 C CA . ARG A 1 88 ? -8.833 4.180 -0.192 1.00 95.12 88 ARG A CA 1
ATOM 672 C C . ARG A 1 88 ? -7.395 3.725 -0.411 1.00 95.12 88 ARG A C 1
ATOM 674 O O . ARG A 1 88 ? -6.648 3.573 0.551 1.00 95.12 88 ARG A O 1
ATOM 681 N N . ILE A 1 89 ? -7.011 3.539 -1.669 1.00 96.69 89 ILE A N 1
ATOM 682 C CA . ILE A 1 89 ? -5.644 3.196 -2.071 1.00 96.69 89 ILE A CA 1
ATOM 683 C C . ILE A 1 89 ? -5.181 4.219 -3.098 1.00 96.69 89 ILE A C 1
ATOM 685 O O . ILE A 1 89 ? -5.828 4.400 -4.128 1.00 96.69 89 ILE A O 1
ATOM 689 N N . HIS A 1 90 ? -4.050 4.856 -2.809 1.00 97.88 90 HIS A N 1
ATOM 690 C CA . HIS A 1 90 ? -3.341 5.727 -3.733 1.00 97.88 90 HIS A CA 1
ATOM 691 C C . HIS A 1 90 ? -1.942 5.158 -3.960 1.00 97.88 90 HIS A C 1
ATOM 693 O O . HIS A 1 90 ? -1.202 4.945 -2.999 1.00 97.88 90 HIS A O 1
ATOM 699 N N . ALA A 1 91 ? -1.595 4.886 -5.213 1.00 97.69 91 ALA A N 1
ATOM 700 C CA . ALA A 1 91 ? -0.324 4.274 -5.576 1.00 97.69 91 ALA A CA 1
ATOM 701 C C . ALA A 1 91 ? 0.298 4.983 -6.777 1.00 97.69 91 ALA A C 1
ATOM 703 O O . ALA A 1 91 ? -0.403 5.374 -7.713 1.00 97.69 91 ALA A O 1
ATOM 704 N N . VAL A 1 92 ? 1.624 5.110 -6.743 1.00 97.44 92 VAL A N 1
ATOM 705 C CA . VAL A 1 92 ? 2.432 5.702 -7.810 1.00 97.44 92 VAL A CA 1
ATOM 706 C C . VAL A 1 92 ? 3.622 4.790 -8.081 1.00 97.44 92 VAL A C 1
ATOM 708 O O . VAL A 1 92 ? 4.319 4.384 -7.150 1.00 97.44 92 VAL A O 1
ATOM 711 N N . LEU A 1 93 ? 3.851 4.464 -9.349 1.00 95.25 93 LEU A N 1
ATOM 712 C CA . LEU A 1 93 ? 5.041 3.756 -9.805 1.00 95.25 93 LEU A CA 1
ATOM 713 C C . LEU A 1 93 ? 6.109 4.761 -10.237 1.00 95.25 93 LEU A C 1
ATOM 715 O O . LEU A 1 93 ? 5.800 5.794 -10.833 1.00 95.25 93 LEU A O 1
ATOM 719 N N . ALA A 1 94 ? 7.368 4.451 -9.929 1.00 86.56 94 ALA A N 1
ATOM 720 C CA . ALA A 1 94 ? 8.493 5.204 -10.469 1.00 86.56 94 ALA A CA 1
ATOM 721 C C . ALA A 1 94 ? 8.532 5.074 -12.011 1.00 86.56 94 ALA A C 1
ATOM 723 O O . ALA A 1 94 ? 8.140 4.014 -12.511 1.00 86.56 94 ALA A O 1
ATOM 724 N N . PRO A 1 95 ? 8.976 6.120 -12.739 1.00 80.94 95 PRO A N 1
ATOM 725 C CA . PRO A 1 95 ? 9.135 6.087 -14.195 1.00 80.94 95 PRO A CA 1
ATOM 726 C C . PRO A 1 95 ? 10.142 5.044 -14.688 1.00 80.94 95 PRO A C 1
ATOM 728 O O . PRO A 1 95 ? 11.089 4.725 -13.929 1.00 80.94 95 PRO A O 1
#

Radius of gyration: 13.61 Å; chains: 1; bounding box: 40×22×36 Å

Foldseek 3Di:
DPPPPPPLFDLVQCNVVVPDPQWDDWDADQQQWIWTDSPPDTDTDDTPDGPRDNVSVQVSLQRRQVSQVHGDDPVRQWDWGADPSGDIDTGGRDD